Protein AF-A0A7S3LZN2-F1 (afdb_monomer_lite)

Sequence (111 aa):
KMRRAAVQAAEVAEQYARDCAAAVKMIGKGIVVQRAFCKFYAENRCLKGSSCEFSHDANALPNLPLASKTELECVFFSKGQCTRGAGCPFAHGEEELDEIMRLKTGPAVSS

Foldseek 3Di:
DVVVVVVVVVVVVVVVVVVVVVVVVPPPDDQPQQFAADPCLVVVNDPCPPVDNGDNPPLRQGQDPLLQADLAADPCLVVVNDSNPSNHSHANDDVSSVVSCCSNPPDPPDD

InterPro domains:
  IPR000571 Zinc finger, CCCH-type [PF00642] (73-94)
  IPR000571 Zinc finger, CCCH-type [PS50103] (33-59)
  IPR000571 Zinc finger, CCCH-type [PS50103] (68-95)
  IPR000571 Zinc finger, CCCH-type [SM00356] (33-58)
  IPR000571 Zinc finger, CCCH-type [SM00356] (70-94)
  IPR036855 Zinc finger, CCCH-type superfamily [SSF90229] (35-57)
  IPR036855 Zinc finger, CCCH-type superfamily [SSF90229] (73-98)
  IPR045072 MKRN-like [PTHR11224] (36-95)

Secondary structure (DSSP, 8-state):
-HHHHHHHHHHHHHHHHHHHHHHHHT-SSS----PPB-HHHHTT---SGGG-SSB--TT-PPPPPGGGS-SSB-HHHHTT----GGG-SSBSSHHHHHHHHHHHS------

Radius of gyration: 21.55 Å; chains: 1; bounding box: 46×33×72 Å

pLDDT: mean 77.1, std 14.76, range [44.16, 95.44]

Organism: NCBI:txid89044

Structure (mmCIF, N/CA/C/O backbone):
data_AF-A0A7S3LZN2-F1
#
_entry.id   AF-A0A7S3LZN2-F1
#
loop_
_atom_site.group_PDB
_atom_site.id
_atom_site.type_symbol
_atom_site.label_atom_id
_atom_site.label_alt_id
_atom_site.label_comp_id
_atom_site.label_asym_id
_atom_site.label_entity_id
_atom_site.label_seq_id
_atom_site.pdbx_PDB_ins_code
_atom_site.Cartn_x
_atom_site.Cartn_y
_atom_site.Cartn_z
_atom_site.occupancy
_atom_site.B_iso_or_equiv
_atom_site.auth_seq_id
_atom_site.auth_comp_id
_atom_site.auth_asym_id
_atom_site.auth_atom_id
_atom_site.pdbx_PDB_model_num
ATOM 1 N N . LYS A 1 1 ? 29.312 -17.633 -39.248 1.00 57.88 1 LYS A N 1
ATOM 2 C CA . LYS A 1 1 ? 29.540 -16.935 -37.955 1.00 57.88 1 LYS A CA 1
ATOM 3 C C . LYS A 1 1 ? 28.233 -16.367 -37.376 1.00 57.88 1 LYS A C 1
ATOM 5 O O . LYS A 1 1 ? 27.956 -16.660 -36.227 1.00 57.88 1 LYS A O 1
ATOM 10 N N . MET A 1 2 ? 27.366 -15.735 -38.181 1.00 57.97 2 MET A N 1
ATOM 11 C CA . MET A 1 2 ? 26.040 -15.230 -37.752 1.00 57.97 2 MET A CA 1
ATOM 12 C C . MET A 1 2 ? 25.087 -16.280 -37.143 1.00 57.97 2 MET A C 1
ATOM 14 O O . MET A 1 2 ? 24.421 -16.010 -36.153 1.00 57.97 2 MET A O 1
ATOM 18 N N . ARG A 1 3 ? 25.057 -17.507 -37.688 1.00 65.12 3 ARG A N 1
ATOM 19 C CA . ARG A 1 3 ? 24.168 -18.585 -37.207 1.00 65.12 3 ARG A CA 1
ATOM 20 C C . ARG A 1 3 ? 24.391 -18.983 -35.745 1.00 65.12 3 ARG A C 1
ATOM 22 O O . ARG A 1 3 ? 23.433 -19.313 -35.068 1.00 65.12 3 ARG A O 1
ATOM 29 N N . ARG A 1 4 ? 25.636 -18.944 -35.257 1.00 70.00 4 ARG A N 1
ATOM 30 C CA . ARG A 1 4 ? 25.943 -19.310 -33.864 1.00 70.00 4 ARG A CA 1
ATOM 31 C C . ARG A 1 4 ? 25.446 -18.253 -32.882 1.00 70.00 4 ARG A C 1
ATOM 33 O O . ARG A 1 4 ? 24.885 -18.617 -31.864 1.00 70.00 4 ARG A O 1
ATOM 40 N N . ALA A 1 5 ? 25.568 -16.975 -33.235 1.00 69.81 5 ALA A N 1
ATOM 41 C CA . ALA A 1 5 ? 25.054 -15.882 -32.413 1.00 69.81 5 ALA A CA 1
ATOM 42 C C . ALA A 1 5 ? 23.520 -15.920 -32.291 1.00 69.81 5 ALA A C 1
ATOM 44 O O . ALA A 1 5 ? 22.987 -15.698 -31.211 1.00 69.81 5 ALA A O 1
ATOM 45 N N . ALA A 1 6 ? 22.812 -16.259 -33.375 1.00 72.38 6 ALA A N 1
ATOM 46 C CA . ALA A 1 6 ? 21.357 -16.417 -33.345 1.00 72.38 6 ALA A CA 1
A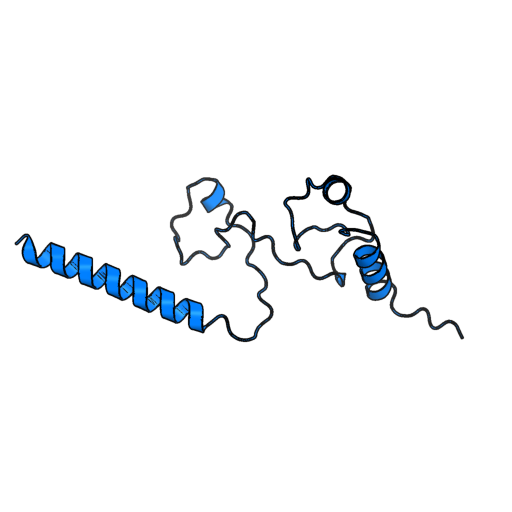TOM 47 C C . ALA A 1 6 ? 20.910 -17.605 -32.473 1.00 72.38 6 ALA A C 1
ATOM 49 O O . ALA A 1 6 ? 19.937 -17.487 -31.735 1.00 72.38 6 ALA A O 1
ATOM 50 N N . VAL A 1 7 ? 21.643 -18.723 -32.524 1.00 75.19 7 VAL A N 1
ATOM 51 C CA . VAL A 1 7 ? 21.386 -19.894 -31.669 1.00 75.19 7 VAL A CA 1
ATOM 52 C C . VAL A 1 7 ? 21.633 -19.550 -30.198 1.00 75.19 7 VAL A C 1
ATOM 54 O O . VAL A 1 7 ? 20.747 -19.761 -29.383 1.00 75.19 7 VAL A O 1
ATOM 57 N N . GLN A 1 8 ? 22.746 -18.883 -29.881 1.00 76.38 8 GLN A N 1
ATOM 58 C CA . GLN A 1 8 ? 23.037 -18.436 -28.513 1.00 76.38 8 GLN A CA 1
ATOM 59 C C . GLN A 1 8 ? 21.977 -17.471 -27.967 1.00 76.38 8 GLN A C 1
ATOM 61 O O . GLN A 1 8 ? 21.611 -17.552 -26.800 1.00 76.38 8 GLN A O 1
ATOM 66 N N . ALA A 1 9 ? 21.461 -16.564 -28.800 1.00 73.44 9 ALA A N 1
ATOM 67 C CA . ALA A 1 9 ? 20.393 -15.655 -28.395 1.00 73.44 9 ALA A CA 1
ATOM 68 C C . ALA A 1 9 ? 19.078 -16.398 -28.094 1.00 73.44 9 ALA A C 1
ATOM 70 O O . ALA A 1 9 ? 18.396 -16.059 -27.128 1.00 73.44 9 ALA A O 1
ATOM 71 N N . ALA A 1 10 ? 18.743 -17.423 -28.885 1.00 76.12 10 ALA A N 1
ATOM 72 C CA . ALA A 1 10 ? 17.581 -18.273 -28.633 1.00 76.12 10 ALA A CA 1
ATOM 73 C C . ALA A 1 10 ? 17.746 -19.078 -27.333 1.00 76.12 10 ALA A C 1
ATOM 75 O O . ALA A 1 10 ? 16.859 -19.044 -26.486 1.00 76.12 10 ALA A O 1
ATOM 76 N N . GLU A 1 11 ? 18.915 -19.687 -27.115 1.00 80.31 11 GLU A N 1
ATOM 77 C CA . GLU A 1 11 ? 19.215 -20.459 -25.902 1.00 80.31 11 GLU A CA 1
ATOM 78 C C . GLU A 1 11 ? 19.115 -19.600 -24.628 1.00 80.31 11 GLU A C 1
ATOM 80 O O . GLU A 1 11 ? 18.589 -20.050 -23.608 1.00 80.31 11 GLU A O 1
ATOM 85 N N . VAL A 1 12 ? 19.569 -18.341 -24.688 1.00 77.00 12 VAL A N 1
ATOM 86 C CA . VAL A 1 12 ? 19.444 -17.372 -23.586 1.00 77.00 12 VAL A CA 1
ATOM 87 C C . VAL A 1 12 ? 17.981 -17.009 -23.323 1.00 77.00 12 VAL A C 1
ATOM 89 O O . VAL A 1 12 ? 17.566 -16.956 -22.165 1.00 77.00 12 VAL A O 1
ATOM 92 N N . ALA A 1 13 ? 17.182 -16.793 -24.371 1.00 74.00 13 ALA A N 1
ATOM 93 C CA . ALA A 1 13 ? 15.758 -16.494 -24.229 1.00 74.00 13 ALA A CA 1
ATOM 94 C C . ALA A 1 13 ? 14.979 -17.677 -23.627 1.00 74.00 13 ALA A C 1
ATOM 96 O O . ALA A 1 13 ? 14.127 -17.491 -22.757 1.00 74.00 13 ALA A O 1
ATOM 97 N N . GLU A 1 14 ? 15.304 -18.903 -24.037 1.00 78.94 14 GLU A N 1
ATOM 98 C CA . GLU A 1 14 ? 14.710 -20.123 -23.489 1.00 78.94 14 GLU A CA 1
ATOM 99 C C . GLU A 1 14 ? 15.120 -20.360 -22.033 1.00 78.94 14 GLU A C 1
ATOM 101 O O . GLU A 1 14 ? 14.289 -20.759 -21.214 1.00 78.94 14 GLU A O 1
ATOM 106 N N . GLN A 1 15 ? 16.384 -20.098 -21.688 1.00 75.06 15 GLN A N 1
ATOM 107 C CA . GLN A 1 15 ? 16.852 -20.191 -20.308 1.00 75.06 15 GLN A CA 1
ATOM 108 C C . GLN A 1 15 ? 16.130 -19.183 -19.412 1.00 75.06 15 GLN A C 1
ATOM 110 O O . GLN A 1 15 ? 15.625 -19.560 -18.358 1.00 75.06 15 GLN A O 1
ATOM 115 N N . TYR A 1 16 ? 15.978 -17.944 -19.881 1.00 72.31 16 TYR A N 1
ATOM 116 C CA . TYR A 1 16 ? 15.224 -16.912 -19.178 1.00 72.31 16 TYR A CA 1
ATOM 117 C C . TYR A 1 16 ? 13.763 -17.326 -18.939 1.00 72.31 16 TYR A C 1
ATOM 119 O O . TYR A 1 16 ? 13.260 -17.207 -17.824 1.00 72.31 16 TYR A O 1
ATOM 127 N N . ALA A 1 17 ? 13.091 -17.895 -19.946 1.00 73.69 17 ALA A N 1
ATOM 128 C CA . ALA A 1 17 ? 11.721 -18.390 -19.802 1.00 73.69 17 ALA A CA 1
ATOM 129 C C . ALA A 1 17 ? 11.604 -19.537 -18.776 1.00 73.69 17 ALA A C 1
ATOM 131 O O . ALA A 1 17 ? 10.648 -19.572 -17.995 1.00 73.69 17 ALA A O 1
ATOM 132 N N . ARG A 1 18 ? 12.584 -20.454 -18.734 1.00 74.19 18 ARG A N 1
ATOM 133 C CA . ARG A 1 18 ? 12.649 -21.534 -17.732 1.00 74.19 18 ARG A CA 1
ATOM 134 C C . ARG A 1 18 ? 12.850 -20.992 -16.317 1.00 74.19 18 ARG A C 1
ATOM 136 O O . ARG A 1 18 ? 12.156 -21.431 -15.400 1.00 74.19 18 ARG A O 1
ATOM 143 N N . ASP A 1 19 ? 13.740 -20.020 -16.154 1.00 69.44 19 ASP A N 1
ATOM 144 C CA . ASP A 1 19 ? 14.026 -19.392 -14.862 1.00 69.44 19 ASP A CA 1
ATOM 145 C C . ASP A 1 19 ? 12.809 -18.604 -14.348 1.00 69.44 19 ASP A C 1
ATOM 147 O O . ASP A 1 19 ? 12.449 -18.702 -13.172 1.00 69.44 19 ASP A O 1
ATOM 151 N N . CYS A 1 20 ? 12.092 -17.909 -15.240 1.00 65.94 20 CYS A N 1
ATOM 152 C CA . CYS A 1 20 ? 10.816 -17.266 -14.925 1.00 65.94 20 CYS A CA 1
ATOM 153 C C . CYS A 1 20 ? 9.754 -18.278 -14.464 1.00 65.94 20 CYS A C 1
ATOM 155 O O . CYS A 1 20 ? 9.104 -18.063 -13.441 1.00 65.94 20 CYS A O 1
ATOM 157 N N . ALA A 1 21 ? 9.586 -19.399 -15.172 1.00 67.62 21 ALA A N 1
ATOM 158 C CA . ALA A 1 21 ? 8.620 -20.433 -14.793 1.00 67.62 21 ALA A CA 1
ATOM 159 C C . ALA A 1 21 ? 8.955 -21.081 -13.433 1.00 67.62 21 ALA A C 1
ATOM 161 O O . ALA A 1 21 ? 8.055 -21.373 -12.641 1.00 67.62 21 ALA A O 1
ATOM 162 N N . ALA A 1 22 ? 10.243 -21.262 -13.127 1.00 65.25 22 ALA A N 1
ATOM 163 C CA . ALA A 1 22 ? 10.702 -21.755 -11.831 1.00 65.25 22 ALA A CA 1
ATOM 164 C C . ALA A 1 22 ? 10.430 -20.753 -10.694 1.00 65.25 22 ALA A C 1
ATOM 166 O O . ALA A 1 22 ? 9.990 -21.160 -9.618 1.00 65.25 22 ALA A O 1
ATOM 167 N N . ALA A 1 23 ? 10.620 -19.452 -10.938 1.00 56.72 23 ALA A N 1
ATOM 168 C CA . ALA A 1 23 ? 10.321 -18.398 -9.968 1.00 56.72 23 ALA A CA 1
ATOM 169 C C . ALA A 1 23 ? 8.823 -18.336 -9.615 1.00 56.72 23 ALA A C 1
ATOM 171 O O . ALA A 1 23 ? 8.472 -18.213 -8.442 1.00 56.72 23 ALA A O 1
ATOM 172 N N . VAL A 1 24 ? 7.931 -18.510 -10.599 1.00 56.31 24 VAL A N 1
ATOM 173 C CA . VAL A 1 24 ? 6.472 -18.551 -10.371 1.00 56.31 24 VAL A CA 1
ATOM 174 C C . VAL A 1 24 ? 6.062 -19.768 -9.528 1.00 56.31 24 VAL A C 1
ATOM 176 O O . VAL A 1 24 ? 5.169 -19.666 -8.689 1.00 56.31 24 VAL A O 1
ATOM 179 N N . LYS A 1 25 ? 6.755 -20.907 -9.665 1.00 53.69 25 LYS A N 1
ATOM 180 C CA . LYS A 1 25 ? 6.506 -22.127 -8.872 1.00 53.69 25 LYS A CA 1
ATOM 181 C C . LYS A 1 25 ? 6.856 -21.973 -7.380 1.00 53.69 25 LYS A C 1
ATOM 183 O O . LYS A 1 25 ? 6.348 -22.738 -6.563 1.00 53.69 25 LYS A O 1
ATOM 188 N N . MET A 1 26 ? 7.678 -20.985 -7.017 1.00 54.03 26 MET A N 1
ATOM 189 C CA . MET A 1 26 ? 8.074 -20.699 -5.629 1.00 54.03 26 MET A CA 1
ATOM 190 C C . MET A 1 26 ? 7.118 -19.739 -4.897 1.00 54.03 26 MET A C 1
ATOM 192 O O . MET A 1 26 ? 7.302 -19.493 -3.707 1.00 54.03 26 MET A O 1
ATOM 196 N N . ILE A 1 27 ? 6.057 -19.239 -5.548 1.00 56.78 27 ILE A N 1
ATOM 197 C CA . ILE A 1 27 ? 4.985 -18.457 -4.899 1.00 56.78 27 ILE A CA 1
ATOM 198 C C . ILE A 1 27 ? 3.969 -19.419 -4.250 1.00 56.78 27 ILE A C 1
ATOM 200 O O . ILE A 1 27 ? 2.775 -19.415 -4.538 1.00 56.78 27 ILE A O 1
ATOM 204 N N . GLY A 1 28 ? 4.465 -20.318 -3.398 1.00 46.53 28 GLY A N 1
ATOM 205 C CA . GLY A 1 28 ? 3.677 -21.320 -2.689 1.00 46.53 28 GLY A CA 1
ATOM 206 C C . GLY A 1 28 ? 3.846 -21.175 -1.181 1.00 46.53 28 GLY A C 1
ATOM 207 O O . GLY A 1 28 ? 4.903 -21.493 -0.653 1.00 46.53 28 GLY A O 1
ATOM 208 N N . LYS A 1 29 ? 2.774 -20.749 -0.498 1.00 46.88 29 LYS A N 1
ATOM 209 C CA . LYS A 1 29 ? 2.578 -20.798 0.967 1.00 46.88 29 LYS A CA 1
ATOM 210 C C . LYS A 1 29 ? 3.679 -20.137 1.813 1.00 46.88 29 LYS A C 1
ATOM 212 O O . LYS A 1 29 ? 4.467 -20.797 2.477 1.00 46.88 29 LYS A O 1
ATOM 217 N N . GLY A 1 30 ? 3.639 -18.816 1.895 1.00 44.28 30 GLY A N 1
ATOM 218 C CA . GLY A 1 30 ? 4.351 -18.055 2.916 1.00 44.28 30 GLY A CA 1
ATOM 219 C C . GLY A 1 30 ? 3.883 -16.615 2.853 1.00 44.28 30 GLY A C 1
ATOM 220 O O . GLY A 1 30 ? 3.656 -16.107 1.758 1.00 44.28 30 GLY A O 1
ATOM 221 N N . ILE A 1 31 ? 3.676 -15.979 4.004 1.00 44.16 31 ILE A N 1
ATOM 222 C CA . ILE A 1 31 ? 3.376 -14.547 4.083 1.00 44.16 31 ILE A CA 1
ATOM 223 C C . ILE A 1 31 ? 4.465 -13.819 3.292 1.00 44.16 31 ILE A C 1
ATOM 225 O O . ILE A 1 31 ? 5.617 -13.751 3.719 1.00 44.16 31 ILE A O 1
ATOM 229 N N . VAL A 1 32 ? 4.116 -13.327 2.103 1.00 49.75 32 VAL A N 1
ATOM 230 C CA . VAL A 1 32 ? 5.006 -12.492 1.306 1.00 49.75 32 VAL A CA 1
ATOM 231 C C . VAL A 1 32 ? 5.116 -11.164 2.037 1.00 49.75 32 VAL A C 1
ATOM 233 O O . VAL A 1 32 ? 4.242 -10.302 1.935 1.00 49.75 32 VAL A O 1
ATOM 236 N N . VAL A 1 33 ? 6.186 -10.994 2.813 1.00 49.75 33 VAL A N 1
ATOM 237 C CA . VAL A 1 33 ? 6.629 -9.659 3.215 1.00 49.75 33 VAL A CA 1
ATOM 238 C C . VAL A 1 33 ? 7.054 -8.982 1.916 1.00 49.75 33 VAL A C 1
ATOM 240 O O . VAL A 1 33 ? 8.173 -9.156 1.439 1.00 49.75 33 VAL A O 1
ATOM 243 N N . GLN A 1 34 ? 6.087 -8.330 1.272 1.00 55.69 34 GLN A N 1
ATOM 244 C CA . GLN A 1 34 ? 6.255 -7.610 0.017 1.00 55.69 34 GLN A CA 1
ATOM 245 C C . GLN A 1 34 ? 7.478 -6.693 0.175 1.00 55.69 34 GLN A C 1
ATOM 247 O O . GLN A 1 34 ? 7.528 -5.850 1.070 1.00 55.69 34 GLN A O 1
ATOM 252 N N . ARG A 1 35 ? 8.526 -6.959 -0.612 1.00 64.25 35 ARG A N 1
ATOM 253 C CA . ARG A 1 35 ? 9.855 -6.347 -0.444 1.00 64.25 35 ARG A CA 1
ATOM 254 C C . ARG A 1 35 ? 9.719 -4.830 -0.576 1.00 64.25 35 ARG A C 1
ATOM 256 O O . ARG A 1 35 ? 9.035 -4.367 -1.483 1.00 64.25 35 ARG A O 1
ATOM 263 N N . ALA A 1 36 ? 10.389 -4.060 0.284 1.00 71.25 36 ALA A N 1
ATOM 264 C CA . ALA A 1 36 ? 10.399 -2.600 0.172 1.00 71.25 36 ALA A CA 1
ATOM 265 C C . ALA A 1 36 ? 10.818 -2.161 -1.245 1.00 71.25 36 ALA A C 1
ATOM 267 O O . ALA A 1 36 ? 11.656 -2.815 -1.874 1.00 71.25 36 ALA A O 1
ATOM 268 N N . PHE A 1 37 ? 10.233 -1.074 -1.750 1.00 79.25 37 PHE A N 1
ATOM 269 C CA . PHE A 1 37 ? 10.484 -0.600 -3.110 1.00 79.25 37 PHE A CA 1
ATOM 270 C C . PHE A 1 37 ? 11.938 -0.141 -3.309 1.00 79.25 37 PHE A C 1
ATOM 272 O O . PHE A 1 37 ? 12.541 0.520 -2.460 1.00 79.25 37 PHE A O 1
ATOM 279 N N . CYS A 1 38 ? 12.511 -0.485 -4.458 1.00 84.44 38 CYS A N 1
ATOM 280 C CA . CYS A 1 38 ? 13.881 -0.168 -4.822 1.00 84.44 38 CYS A CA 1
ATOM 281 C C . CYS A 1 38 ? 14.004 1.298 -5.252 1.00 84.44 38 CYS A C 1
ATOM 283 O O . CYS A 1 38 ? 13.713 1.650 -6.396 1.00 84.44 38 CYS A O 1
ATOM 285 N N . LYS A 1 39 ? 14.532 2.157 -4.374 1.00 82.88 39 LYS A N 1
ATOM 286 C CA . LYS A 1 39 ? 14.773 3.575 -4.705 1.00 82.88 39 LYS A CA 1
ATOM 287 C C . LYS A 1 39 ? 15.636 3.768 -5.959 1.00 82.88 39 LYS A C 1
ATOM 289 O O . LYS A 1 39 ? 15.370 4.649 -6.765 1.00 82.88 39 LYS A O 1
ATOM 294 N N . PHE A 1 40 ? 16.634 2.904 -6.163 1.00 89.69 40 PHE A N 1
ATOM 295 C CA . PHE A 1 40 ? 17.519 2.988 -7.324 1.00 89.69 40 PHE A CA 1
ATOM 296 C C . PHE A 1 40 ? 16.802 2.599 -8.616 1.00 89.69 40 PHE A C 1
ATOM 298 O O . PHE A 1 40 ? 17.173 3.081 -9.677 1.00 89.69 40 PHE A O 1
ATOM 305 N N . TYR A 1 41 ? 15.780 1.743 -8.549 1.00 86.38 41 TYR A N 1
ATOM 306 C CA . TYR A 1 41 ? 14.960 1.421 -9.714 1.00 86.38 41 TYR A CA 1
ATOM 307 C C . TYR A 1 41 ? 14.067 2.602 -10.097 1.00 86.38 41 TYR A C 1
ATOM 309 O O . TYR A 1 41 ? 14.015 2.954 -11.269 1.00 86.38 41 TYR A O 1
ATOM 317 N N . ALA A 1 42 ? 13.473 3.282 -9.108 1.00 80.38 42 ALA A N 1
ATOM 318 C CA . ALA A 1 42 ? 12.705 4.518 -9.305 1.00 80.38 42 ALA A CA 1
ATOM 319 C C . ALA A 1 42 ? 13.501 5.601 -10.057 1.00 80.38 42 ALA A C 1
ATOM 321 O O . ALA A 1 42 ? 12.968 6.330 -10.886 1.00 80.38 42 ALA A O 1
ATOM 322 N N . GLU A 1 43 ? 14.800 5.682 -9.771 1.00 86.94 43 GLU A N 1
ATOM 323 C CA . GLU A 1 43 ? 15.732 6.630 -10.383 1.00 86.94 43 GLU A CA 1
ATOM 324 C C . GLU A 1 43 ? 16.368 6.109 -11.685 1.00 86.94 43 GLU A C 1
ATOM 326 O O . GLU A 1 43 ? 17.249 6.767 -12.231 1.00 86.94 43 GLU A O 1
ATOM 331 N N . ASN A 1 44 ? 15.973 4.929 -12.181 1.00 85.25 44 ASN A N 1
ATOM 332 C CA . ASN A 1 44 ? 16.588 4.249 -13.332 1.00 85.25 44 ASN A CA 1
ATOM 333 C C . ASN A 1 44 ? 18.098 3.953 -13.171 1.00 85.25 44 ASN A C 1
ATOM 335 O O . ASN A 1 44 ? 18.840 3.868 -14.146 1.00 85.25 44 ASN A O 1
ATOM 339 N N . ARG A 1 45 ? 18.569 3.766 -11.933 1.00 94.00 45 ARG A N 1
ATOM 340 C CA . ARG A 1 45 ? 19.972 3.465 -11.577 1.00 94.00 45 ARG A CA 1
ATOM 341 C C . ARG A 1 45 ? 20.193 2.052 -11.028 1.00 94.00 45 ARG A C 1
ATOM 343 O O . ARG A 1 45 ? 21.308 1.714 -10.634 1.00 94.00 45 ARG A O 1
ATOM 350 N N . CYS A 1 46 ? 19.157 1.217 -10.944 1.00 91.19 46 CYS A N 1
ATOM 351 C CA . CYS A 1 46 ? 19.302 -0.149 -10.441 1.00 91.19 46 CYS A CA 1
ATOM 352 C C . CYS A 1 46 ? 19.967 -1.062 -11.481 1.00 91.19 46 CYS A C 1
ATOM 354 O O . CYS A 1 46 ? 19.411 -1.296 -12.549 1.00 91.19 46 CYS A O 1
ATOM 356 N N . LEU A 1 47 ? 21.116 -1.646 -11.129 1.00 91.75 47 LEU A N 1
ATOM 357 C CA . LEU A 1 47 ? 21.852 -2.598 -11.975 1.00 91.75 47 LEU A CA 1
ATOM 358 C C . LEU A 1 47 ? 21.554 -4.071 -11.639 1.00 91.75 47 LEU A C 1
ATOM 360 O O . LEU A 1 47 ? 21.991 -4.966 -12.353 1.00 91.75 47 LEU A O 1
ATOM 364 N N . LYS A 1 48 ? 20.813 -4.337 -10.552 1.00 84.50 48 LYS A N 1
ATOM 365 C CA . LYS A 1 48 ? 20.525 -5.702 -10.068 1.00 84.50 48 LYS A CA 1
ATOM 366 C C . LYS A 1 48 ? 19.436 -6.422 -10.881 1.00 84.50 48 LYS A C 1
ATOM 368 O O . LYS A 1 48 ? 19.240 -7.619 -10.691 1.00 84.50 48 LYS A O 1
ATOM 373 N N . GLY A 1 49 ? 18.732 -5.713 -11.771 1.00 81.50 49 GLY A N 1
ATOM 374 C CA 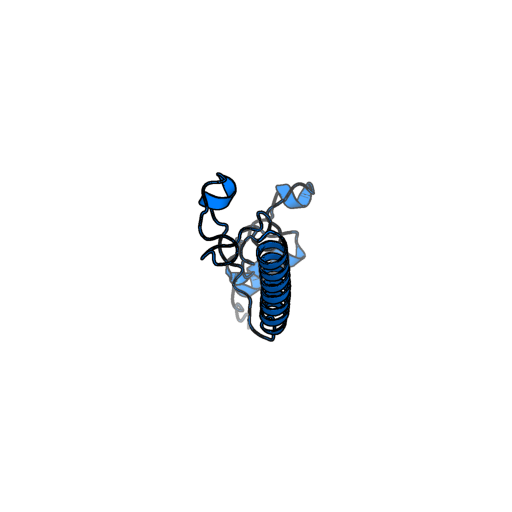. GLY A 1 49 ? 17.681 -6.282 -12.623 1.00 81.50 49 GLY A CA 1
ATOM 375 C C . GLY A 1 49 ? 16.624 -7.045 -11.818 1.00 81.50 49 GLY A C 1
ATOM 376 O O . GLY A 1 49 ? 16.221 -6.607 -10.742 1.00 81.50 49 GLY A O 1
ATOM 377 N N . SER A 1 50 ? 16.204 -8.208 -12.312 1.00 77.81 50 SER A N 1
ATOM 378 C CA . SER A 1 50 ? 15.252 -9.099 -11.628 1.00 77.81 50 SER A CA 1
ATOM 379 C C . SER A 1 50 ? 15.818 -9.771 -10.367 1.00 77.81 50 SER A C 1
ATOM 381 O O . SER A 1 50 ? 15.052 -10.287 -9.560 1.00 77.81 50 SER A O 1
ATOM 383 N N . SER A 1 51 ? 17.139 -9.732 -10.161 1.00 78.44 51 SER A N 1
ATOM 384 C CA . SER A 1 51 ? 17.812 -10.262 -8.965 1.00 78.44 51 SER A CA 1
ATOM 385 C C . SER A 1 51 ? 17.872 -9.249 -7.816 1.00 78.44 51 SER A C 1
ATOM 387 O O . SER A 1 51 ? 18.582 -9.455 -6.831 1.00 78.44 51 SER A O 1
ATOM 389 N N . CYS A 1 52 ? 17.169 -8.120 -7.932 1.00 81.00 52 CYS A N 1
ATOM 390 C CA . CYS A 1 52 ? 17.203 -7.073 -6.926 1.00 81.00 52 CYS A CA 1
ATOM 391 C C . CYS A 1 52 ? 16.635 -7.532 -5.576 1.00 81.00 52 CYS A C 1
ATOM 393 O O . CYS A 1 52 ? 15.515 -8.025 -5.487 1.00 81.00 52 CYS A O 1
ATOM 395 N N . GLU A 1 53 ? 17.422 -7.266 -4.528 1.00 79.00 53 GLU A N 1
ATOM 396 C CA . GLU A 1 53 ? 17.076 -7.003 -3.121 1.00 79.00 53 GLU A CA 1
ATOM 397 C C . GLU A 1 53 ? 15.636 -6.572 -2.796 1.00 79.00 53 GLU A C 1
ATOM 399 O O . GLU A 1 53 ? 15.015 -7.015 -1.827 1.00 79.00 53 GLU A O 1
ATOM 404 N N . PHE A 1 54 ? 15.126 -5.679 -3.631 1.00 77.50 54 PHE A N 1
ATOM 405 C CA . PHE A 1 54 ? 14.017 -4.781 -3.355 1.00 77.50 54 PHE A CA 1
ATOM 406 C C . PHE A 1 54 ? 12.996 -4.854 -4.491 1.00 77.50 54 PHE A C 1
ATOM 408 O O . PHE A 1 54 ? 13.349 -5.188 -5.623 1.00 77.50 54 PHE A O 1
ATOM 415 N N . SER A 1 55 ? 11.733 -4.536 -4.208 1.00 77.19 55 SER A N 1
ATOM 416 C CA . SER A 1 55 ? 10.683 -4.598 -5.226 1.00 77.19 55 SER A CA 1
ATOM 417 C C . SER A 1 55 ? 10.891 -3.527 -6.300 1.00 77.19 55 SER A C 1
ATOM 419 O O . SER A 1 55 ? 11.176 -2.373 -5.987 1.00 77.19 55 SER A O 1
ATOM 421 N N . HIS A 1 56 ? 10.761 -3.900 -7.572 1.00 82.69 56 HIS A N 1
ATOM 422 C CA . HIS A 1 56 ? 10.720 -2.966 -8.708 1.00 82.69 56 HIS A CA 1
ATOM 423 C C . HIS A 1 56 ? 9.283 -2.589 -9.094 1.00 82.69 56 HIS A C 1
ATOM 425 O O . HIS A 1 56 ? 9.071 -1.790 -10.001 1.00 82.69 56 HIS A O 1
ATOM 431 N N . ASP A 1 57 ? 8.292 -3.127 -8.390 1.00 73.88 57 ASP A N 1
ATOM 432 C CA . ASP A 1 57 ? 6.900 -2.746 -8.563 1.00 73.88 57 ASP A CA 1
ATOM 433 C C . ASP A 1 57 ? 6.598 -1.537 -7.666 1.00 73.88 57 ASP A C 1
ATOM 435 O O . ASP A 1 57 ? 6.648 -1.632 -6.439 1.00 73.88 57 ASP A O 1
ATOM 439 N N . ALA A 1 58 ? 6.337 -0.380 -8.282 1.00 61.75 58 ALA A N 1
ATOM 440 C CA . ALA A 1 58 ? 6.086 0.882 -7.577 1.00 61.75 58 ALA A CA 1
ATOM 441 C C . ALA A 1 58 ? 4.789 0.876 -6.750 1.00 61.75 58 ALA A C 1
ATOM 443 O O . ALA A 1 58 ? 4.632 1.714 -5.863 1.00 61.75 58 ALA A O 1
ATOM 444 N N . ASN A 1 59 ? 3.894 -0.082 -7.009 1.00 59.91 59 ASN A N 1
ATOM 445 C CA . ASN A 1 59 ? 2.680 -0.318 -6.237 1.00 59.91 59 ASN A CA 1
ATOM 446 C C . ASN A 1 59 ? 2.849 -1.421 -5.183 1.00 59.91 59 ASN A C 1
ATOM 448 O O . ASN A 1 59 ? 1.976 -1.586 -4.329 1.00 59.91 59 ASN A O 1
ATOM 452 N N . ALA A 1 60 ? 3.963 -2.152 -5.184 1.00 60.06 60 ALA A N 1
ATOM 453 C CA . ALA A 1 60 ? 4.291 -3.114 -4.143 1.00 60.06 60 ALA A CA 1
ATOM 454 C C . ALA A 1 60 ? 4.859 -2.397 -2.916 1.00 60.06 60 ALA A C 1
ATOM 456 O O . ALA A 1 60 ? 6.036 -2.522 -2.571 1.00 60.06 60 ALA A O 1
ATOM 457 N N . LEU A 1 61 ? 4.007 -1.648 -2.222 1.00 61.91 61 LEU A N 1
ATOM 458 C CA . LEU A 1 61 ? 4.273 -1.391 -0.816 1.00 61.91 61 LEU A CA 1
ATOM 459 C C . LEU A 1 61 ? 4.139 -2.713 -0.046 1.00 61.91 61 LEU A C 1
ATOM 461 O O . LEU A 1 61 ? 3.271 -3.527 -0.385 1.00 61.91 61 LEU A O 1
ATOM 465 N N . PRO A 1 62 ? 4.985 -2.952 0.977 1.00 65.69 62 PRO A N 1
ATOM 466 C CA . PRO A 1 62 ? 4.777 -4.062 1.892 1.00 65.69 62 PRO A CA 1
ATOM 467 C C . PRO A 1 62 ? 3.331 -4.048 2.381 1.00 65.69 62 PRO A C 1
ATOM 469 O O . PRO A 1 62 ? 2.862 -2.996 2.814 1.00 65.69 62 PRO A O 1
ATOM 472 N N . ASN A 1 63 ? 2.632 -5.188 2.328 1.00 74.88 63 ASN A N 1
ATOM 473 C CA . ASN A 1 63 ? 1.365 -5.323 3.043 1.00 74.88 63 ASN A CA 1
ATOM 474 C C . ASN A 1 63 ? 1.640 -4.982 4.506 1.00 74.88 63 ASN A C 1
ATOM 476 O O . ASN A 1 63 ? 2.438 -5.665 5.153 1.00 74.88 63 ASN A O 1
ATOM 480 N N . LEU A 1 64 ? 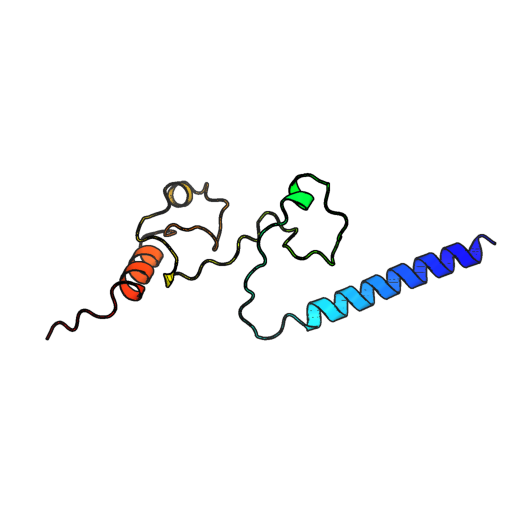1.028 -3.911 5.002 1.00 81.06 64 LEU A N 1
ATOM 481 C CA . LEU A 1 64 ? 1.192 -3.530 6.389 1.00 81.06 64 LEU A CA 1
ATOM 482 C C . LEU A 1 64 ? 0.134 -4.298 7.186 1.00 81.06 64 LEU A C 1
ATOM 484 O O . LEU A 1 64 ? -1.058 -4.108 6.928 1.00 81.06 64 LEU A O 1
ATOM 488 N N . PRO A 1 65 ? 0.527 -5.191 8.112 1.00 85.19 65 PRO A N 1
ATOM 489 C CA . PRO A 1 65 ? -0.446 -5.898 8.930 1.00 85.19 65 PRO A CA 1
ATOM 490 C C . PRO A 1 65 ? -1.296 -4.887 9.704 1.00 85.19 65 PRO A C 1
ATOM 492 O O . PRO A 1 65 ? -0.784 -3.859 10.150 1.00 85.19 65 PRO A O 1
ATOM 495 N N . LEU A 1 66 ? -2.587 -5.184 9.884 1.00 87.88 66 LEU A N 1
ATOM 496 C CA . LEU A 1 66 ? -3.538 -4.276 10.540 1.00 87.88 66 LEU A CA 1
ATOM 497 C C . LEU A 1 66 ? -3.072 -3.865 11.944 1.00 87.88 66 LEU A C 1
ATOM 499 O O . LEU A 1 66 ? -3.146 -2.694 12.298 1.00 87.88 66 LEU A O 1
ATOM 503 N N . ALA A 1 67 ? -2.450 -4.782 12.689 1.00 87.62 67 ALA A N 1
ATOM 504 C CA . ALA A 1 67 ? -1.855 -4.493 13.997 1.00 87.62 67 ALA A CA 1
ATOM 505 C C . ALA A 1 67 ? -0.769 -3.391 13.968 1.00 87.62 67 ALA A C 1
ATOM 507 O O . ALA A 1 67 ? -0.479 -2.775 14.991 1.00 87.62 67 ALA A O 1
ATOM 508 N N . SER A 1 68 ? -0.157 -3.135 12.807 1.00 88.75 68 SER A N 1
ATOM 509 C CA . SER A 1 68 ? 0.848 -2.085 12.599 1.00 88.75 68 SER A CA 1
ATOM 510 C C . SER A 1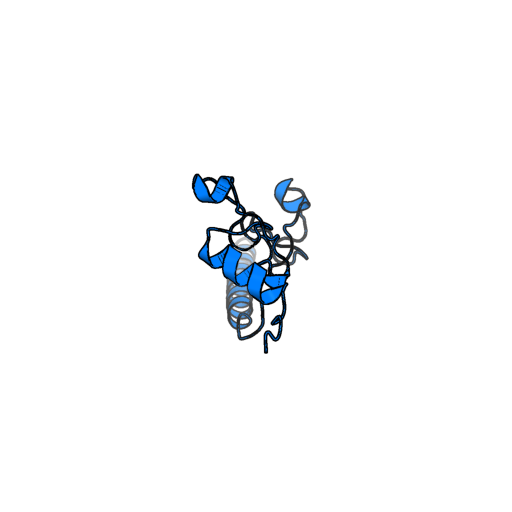 68 ? 0.287 -0.806 11.967 1.00 88.75 68 SER A C 1
ATOM 512 O O . SER A 1 68 ? 1.032 0.166 11.831 1.00 88.75 68 SER A O 1
ATOM 514 N N . LYS A 1 69 ? -0.997 -0.772 11.584 1.00 92.06 69 LYS A N 1
ATOM 515 C CA . LYS A 1 69 ? -1.667 0.448 11.111 1.00 92.06 69 LYS A CA 1
ATOM 516 C C . LYS A 1 69 ? -2.016 1.377 12.281 1.00 92.06 69 LYS A C 1
ATOM 518 O O . LYS A 1 69 ? -2.033 0.998 13.452 1.00 92.06 69 LYS A O 1
ATOM 523 N N . THR A 1 70 ? -2.258 2.641 11.969 1.00 91.31 70 THR A N 1
ATOM 524 C CA . THR A 1 70 ? -2.714 3.663 12.920 1.00 91.31 70 THR A CA 1
ATOM 525 C C . THR A 1 70 ? -4.228 3.588 13.117 1.00 91.31 70 THR A C 1
ATOM 527 O O . THR A 1 70 ? -4.948 3.181 12.212 1.00 91.31 70 THR A O 1
ATOM 530 N N . GLU A 1 71 ? -4.718 4.009 14.285 1.00 92.88 71 GLU A N 1
ATOM 531 C CA . GLU A 1 71 ? -6.159 4.096 14.598 1.00 92.88 71 GLU A CA 1
ATOM 532 C C . GLU A 1 71 ? -6.787 5.368 13.997 1.00 92.88 71 GLU A C 1
ATOM 534 O O . GLU A 1 71 ? -7.550 6.076 14.647 1.00 92.88 71 GLU A O 1
ATOM 539 N N . LEU A 1 72 ? -6.416 5.701 12.758 1.00 94.00 72 LEU A N 1
ATOM 540 C CA . LEU A 1 72 ? -6.886 6.879 12.035 1.00 94.00 72 LEU A CA 1
ATOM 541 C C . LEU A 1 72 ? -7.290 6.493 10.616 1.00 94.00 72 LEU A C 1
ATOM 543 O O . LEU A 1 72 ? -6.575 5.747 9.945 1.00 94.00 72 LEU A O 1
ATOM 547 N N . GLU A 1 73 ? -8.399 7.056 10.139 1.00 95.00 73 GLU A N 1
ATOM 548 C CA . GLU A 1 73 ? -8.867 6.851 8.769 1.00 95.00 73 GLU A CA 1
ATOM 549 C C . GLU A 1 73 ? -7.987 7.582 7.740 1.00 95.00 73 GLU A C 1
ATOM 551 O O . GLU A 1 73 ? -7.541 8.719 7.923 1.00 95.00 73 GLU A O 1
ATOM 556 N N . CYS A 1 74 ? -7.747 6.926 6.608 1.00 95.44 74 CYS A N 1
ATOM 557 C CA . CYS A 1 74 ? -7.047 7.494 5.474 1.00 95.44 74 CYS A CA 1
ATOM 558 C C . CYS A 1 74 ? -7.947 8.468 4.699 1.00 95.44 74 CYS A C 1
ATOM 560 O O . CYS A 1 74 ? -8.750 8.068 3.858 1.00 95.44 74 CYS A O 1
ATOM 562 N N . VAL A 1 75 ? -7.711 9.770 4.869 1.00 95.44 75 VAL A N 1
ATOM 563 C CA . VAL A 1 75 ? -8.428 10.838 4.140 1.00 95.44 75 VAL A CA 1
ATOM 564 C C . VAL A 1 75 ? -8.279 10.739 2.612 1.00 95.44 75 VAL A C 1
ATOM 566 O O . VAL A 1 75 ? -9.129 11.209 1.861 1.00 95.44 75 VAL A O 1
ATOM 569 N N . PHE A 1 76 ? -7.191 10.146 2.113 1.00 94.44 76 PHE A N 1
ATOM 570 C CA . PHE A 1 76 ? -7.016 9.930 0.674 1.00 94.44 76 PHE A CA 1
ATOM 571 C C . PHE A 1 76 ? -7.828 8.739 0.172 1.00 94.44 76 PHE A C 1
ATOM 573 O O . PHE A 1 76 ? -8.255 8.745 -0.979 1.00 94.44 76 PHE A O 1
ATOM 580 N N . PHE A 1 77 ? -8.055 7.728 1.011 1.00 93.94 77 PHE A N 1
ATOM 581 C CA . PHE A 1 77 ? -8.866 6.571 0.647 1.00 93.94 77 PHE A CA 1
ATOM 582 C C . PHE A 1 77 ? -10.344 6.945 0.550 1.00 93.94 77 PHE A C 1
ATOM 584 O O . PHE A 1 77 ? -10.969 6.619 -0.454 1.00 93.94 77 PHE A O 1
ATOM 591 N N . SER A 1 78 ? -10.866 7.730 1.500 1.00 91.94 78 SER A N 1
ATOM 592 C CA . SER A 1 78 ? -12.252 8.224 1.450 1.00 91.94 78 SER A CA 1
ATOM 593 C C . SER A 1 78 ? -12.540 9.108 0.229 1.00 91.94 78 SER A C 1
ATOM 595 O O . SER A 1 78 ? -13.681 9.222 -0.210 1.00 91.94 78 SER A O 1
ATOM 597 N N . LYS A 1 79 ? -11.497 9.681 -0.384 1.00 93.94 79 LYS A N 1
ATOM 598 C CA . LYS A 1 79 ? -11.566 10.436 -1.647 1.00 93.94 79 LYS A CA 1
ATOM 599 C C . LYS A 1 79 ? -11.292 9.595 -2.902 1.00 93.94 79 LYS A C 1
ATOM 601 O O . LYS A 1 79 ? -11.313 10.141 -4.000 1.00 93.94 79 LYS A O 1
ATOM 606 N N . GLY A 1 80 ? -10.971 8.306 -2.764 1.00 91.56 80 GLY A N 1
ATOM 607 C CA . GLY A 1 80 ? -10.571 7.435 -3.879 1.00 91.56 80 GLY A CA 1
ATOM 608 C C . GLY A 1 80 ? -9.189 7.750 -4.474 1.00 91.56 80 GLY A C 1
ATOM 609 O O . GLY A 1 80 ? -8.898 7.369 -5.602 1.00 91.56 80 GLY A O 1
ATOM 610 N N . GLN A 1 81 ? -8.331 8.460 -3.738 1.00 92.56 81 GLN A N 1
ATOM 611 C CA . GLN A 1 81 ? -7.016 8.946 -4.182 1.00 92.56 81 GLN A CA 1
ATOM 612 C C . GLN A 1 81 ? -5.835 8.225 -3.511 1.00 92.56 81 GLN A C 1
ATOM 614 O O . GLN A 1 81 ? -4.678 8.582 -3.740 1.00 92.56 81 GLN A O 1
ATOM 619 N N . CYS A 1 82 ? -6.084 7.236 -2.650 1.00 89.12 82 CYS A N 1
ATOM 620 C CA . CYS A 1 82 ? -5.008 6.505 -1.988 1.00 89.12 82 CYS A CA 1
ATOM 621 C C . CYS A 1 82 ? -4.297 5.562 -2.969 1.00 89.12 82 CYS A C 1
ATOM 623 O O . CYS A 1 82 ? -4.873 4.586 -3.440 1.00 89.12 82 CYS A O 1
ATOM 625 N N . THR A 1 83 ? -3.012 5.809 -3.216 1.00 84.44 83 THR A N 1
ATOM 626 C CA . THR A 1 83 ? -2.147 4.942 -4.035 1.00 84.44 83 THR A CA 1
ATOM 627 C C . THR A 1 83 ? -1.351 3.935 -3.205 1.00 84.44 83 THR A C 1
ATOM 629 O O . THR A 1 83 ? -0.608 3.130 -3.755 1.00 84.44 83 THR A O 1
ATOM 632 N N . ARG A 1 84 ? -1.489 3.962 -1.870 1.00 80.38 84 ARG A N 1
ATOM 633 C CA . ARG A 1 84 ? -0.669 3.144 -0.960 1.00 80.38 84 ARG A CA 1
ATOM 634 C C . ARG A 1 84 ? -1.175 1.707 -0.784 1.00 80.38 84 ARG A C 1
ATOM 636 O O . ARG A 1 84 ? -0.479 0.885 -0.188 1.00 80.38 84 ARG A O 1
ATOM 643 N N . GLY A 1 85 ? -2.381 1.411 -1.274 1.00 83.56 85 GLY A N 1
ATOM 644 C CA . GLY A 1 85 ? -2.996 0.085 -1.195 1.00 83.56 85 GLY A CA 1
ATOM 645 C C . GLY A 1 85 ? -2.968 -0.501 0.222 1.00 83.56 85 GLY A C 1
ATOM 646 O O . GLY A 1 85 ? -3.148 0.209 1.210 1.00 83.56 85 GLY A O 1
ATOM 647 N N . ALA A 1 86 ? -2.685 -1.797 0.322 1.00 82.88 86 ALA A N 1
ATOM 648 C CA . ALA A 1 86 ? -2.586 -2.516 1.593 1.00 82.88 86 ALA A CA 1
ATOM 649 C C . ALA A 1 86 ? -1.352 -2.141 2.444 1.00 82.88 86 ALA A C 1
ATOM 651 O O . ALA A 1 86 ? -1.265 -2.522 3.609 1.00 82.88 86 ALA A O 1
ATOM 652 N N . GLY A 1 87 ? -0.409 -1.369 1.896 1.00 82.38 87 GLY A N 1
ATOM 653 C CA . GLY A 1 87 ? 0.718 -0.800 2.640 1.00 82.38 87 GLY A CA 1
ATOM 654 C C . GLY A 1 87 ? 0.435 0.574 3.252 1.00 82.38 87 GLY A C 1
ATOM 655 O O . GLY A 1 87 ? 1.355 1.226 3.751 1.00 82.38 87 GLY A O 1
ATOM 656 N N . CYS A 1 88 ? -0.806 1.067 3.185 1.00 89.31 88 CYS A N 1
ATOM 657 C CA . CYS A 1 88 ? -1.178 2.330 3.811 1.00 89.31 88 CYS A CA 1
ATOM 658 C C . CYS A 1 88 ? -1.094 2.226 5.346 1.00 89.31 88 CYS A C 1
ATOM 660 O O . CYS A 1 88 ? -1.668 1.301 5.914 1.00 89.31 88 CYS A O 1
ATOM 662 N N . PRO A 1 89 ? -0.436 3.169 6.046 1.00 91.00 89 PRO A N 1
ATOM 663 C CA . PRO A 1 89 ? -0.377 3.165 7.509 1.00 91.00 89 PRO A CA 1
ATOM 664 C C . PRO A 1 89 ? -1.678 3.613 8.190 1.00 91.00 89 PRO A C 1
ATOM 666 O O . PRO A 1 89 ? -1.737 3.636 9.415 1.00 91.00 89 PRO A O 1
ATOM 669 N N . PHE A 1 90 ? -2.704 3.980 7.425 1.00 94.44 90 PHE A N 1
ATOM 670 C CA . PHE A 1 90 ? -3.995 4.471 7.908 1.00 94.44 90 PHE A CA 1
ATOM 671 C C . PHE A 1 90 ? -5.112 3.496 7.525 1.00 94.44 90 PHE A C 1
ATOM 673 O O . PHE A 1 90 ? -4.979 2.775 6.533 1.00 94.44 90 PHE A O 1
ATOM 680 N N . ALA A 1 91 ? -6.206 3.514 8.282 1.00 95.12 91 ALA A N 1
ATOM 681 C CA . ALA A 1 91 ? -7.371 2.674 8.052 1.00 95.12 91 ALA A CA 1
ATOM 682 C C . ALA A 1 91 ? -8.105 3.065 6.759 1.00 95.12 91 ALA A C 1
ATOM 684 O O . ALA A 1 91 ? -8.406 4.236 6.522 1.00 95.12 91 ALA A O 1
ATOM 685 N N . HIS A 1 92 ? -8.393 2.097 5.900 1.00 94.75 92 HIS A N 1
ATOM 686 C CA . HIS A 1 92 ? -9.193 2.265 4.691 1.00 94.75 92 HIS A CA 1
ATOM 687 C C . HIS A 1 92 ? -10.677 2.004 4.989 1.00 94.75 92 HIS A C 1
ATOM 689 O O . HIS A 1 92 ? -11.223 0.971 4.613 1.00 94.75 92 HIS A O 1
ATOM 695 N N . GLY A 1 93 ? -11.316 2.968 5.658 1.00 93.00 93 GLY A N 1
ATOM 696 C CA . GLY A 1 93 ? -12.725 2.918 6.056 1.00 93.00 93 GLY A CA 1
ATOM 697 C C . GLY A 1 93 ? -12.949 2.432 7.490 1.00 93.00 93 GLY A C 1
ATOM 698 O O . GLY A 1 93 ? -12.018 2.008 8.179 1.00 93.00 93 GLY A O 1
ATOM 699 N N . GLU A 1 94 ? -14.207 2.502 7.924 1.00 93.00 94 GLU A N 1
ATOM 700 C CA . GLU A 1 94 ? -14.631 2.220 9.302 1.00 93.00 94 GLU A CA 1
ATOM 701 C C . GLU A 1 94 ? -14.407 0.757 9.708 1.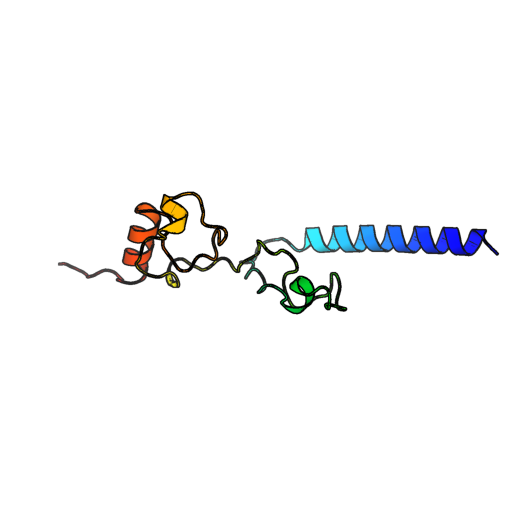00 93.00 94 GLU A C 1
ATOM 703 O O . GLU A 1 94 ? -13.956 0.495 10.819 1.00 93.00 94 GLU A O 1
ATOM 708 N N . GLU A 1 95 ? -14.651 -0.194 8.801 1.00 92.44 95 GLU A N 1
ATOM 709 C CA . GLU A 1 95 ? -14.463 -1.629 9.071 1.00 92.44 95 GLU A CA 1
ATOM 710 C C . GLU A 1 95 ? -13.000 -1.961 9.392 1.00 92.44 95 GLU A C 1
ATOM 712 O O . GLU A 1 95 ? -12.705 -2.690 10.339 1.00 92.44 95 GLU A O 1
ATOM 717 N N . GLU A 1 96 ? -12.064 -1.390 8.627 1.00 93.19 96 GLU A N 1
ATOM 718 C CA . GLU A 1 96 ? -10.637 -1.592 8.869 1.00 93.19 96 GLU A CA 1
ATOM 719 C C . GLU A 1 96 ? -10.191 -0.888 10.158 1.00 93.19 96 GLU A C 1
ATOM 721 O O . GLU A 1 96 ? -9.357 -1.415 10.892 1.00 93.19 96 GLU A O 1
ATOM 726 N N . LEU A 1 97 ? -10.756 0.286 10.454 1.00 94.00 97 LEU A N 1
ATOM 727 C CA . LEU A 1 97 ? -10.455 1.043 11.667 1.00 94.00 97 LEU A CA 1
ATOM 728 C C . LEU A 1 97 ? -10.880 0.287 12.933 1.00 94.00 97 LEU A C 1
ATOM 730 O O . LEU A 1 97 ? -10.096 0.198 13.878 1.00 94.00 97 LEU A O 1
ATOM 734 N N . ASP A 1 98 ? -12.085 -0.280 12.932 1.00 93.31 98 ASP A N 1
ATOM 735 C CA . ASP A 1 98 ? -12.619 -1.077 14.037 1.00 93.31 98 ASP A CA 1
ATOM 736 C C . ASP A 1 98 ? -11.769 -2.335 14.288 1.00 93.31 98 ASP A C 1
ATOM 738 O O . ASP A 1 98 ? -11.404 -2.630 15.427 1.00 93.31 98 ASP A O 1
ATOM 742 N N . GLU A 1 99 ? -11.337 -3.025 13.228 1.00 92.44 99 GLU A N 1
ATOM 743 C CA . GLU A 1 99 ? -10.424 -4.169 13.341 1.00 92.44 99 GLU A CA 1
ATOM 744 C C . GLU A 1 99 ? -9.056 -3.762 13.926 1.00 92.44 99 GLU A C 1
ATOM 746 O O . GLU A 1 99 ? -8.517 -4.442 14.804 1.00 92.44 99 GLU A O 1
ATOM 751 N N . ILE A 1 100 ? -8.488 -2.630 13.489 1.00 92.69 100 ILE A N 1
ATOM 752 C CA . ILE A 1 100 ? -7.222 -2.107 14.034 1.00 92.69 100 ILE A CA 1
ATOM 753 C C . ILE A 1 100 ? -7.364 -1.810 15.531 1.00 92.69 100 ILE A C 1
ATOM 755 O O . ILE A 1 100 ? -6.480 -2.178 16.311 1.00 92.69 100 ILE A O 1
ATOM 759 N N . MET A 1 101 ? -8.467 -1.173 15.936 1.00 90.69 101 MET A N 1
ATOM 760 C CA . MET A 1 101 ? -8.754 -0.897 17.343 1.00 90.69 101 MET A CA 1
ATOM 761 C C . MET A 1 101 ? -8.848 -2.199 18.143 1.00 90.69 101 MET A C 1
ATOM 763 O O . MET A 1 101 ? -8.135 -2.338 19.132 1.00 90.69 101 MET A O 1
ATOM 767 N N . ARG A 1 102 ? -9.605 -3.200 17.674 1.00 91.62 102 ARG A N 1
ATOM 768 C CA . ARG A 1 102 ? -9.711 -4.523 18.326 1.00 91.62 102 ARG A CA 1
ATOM 769 C C . ARG A 1 102 ? -8.366 -5.232 18.493 1.00 91.62 102 ARG A C 1
ATOM 771 O O . ARG A 1 102 ? -8.140 -5.889 19.505 1.00 91.62 102 ARG A O 1
ATOM 778 N N . LEU A 1 103 ? -7.471 -5.124 17.510 1.00 89.19 103 LEU A N 1
ATOM 779 C CA . LEU A 1 103 ? -6.149 -5.759 17.557 1.00 89.19 103 LEU A CA 1
ATOM 780 C C . LEU A 1 103 ? -5.190 -5.068 18.534 1.00 89.19 103 LEU A C 1
ATOM 782 O O . LEU A 1 103 ? -4.345 -5.734 19.134 1.00 89.19 103 LEU A O 1
ATOM 786 N N . LYS A 1 104 ? -5.288 -3.743 18.678 1.00 84.56 104 LYS A N 1
ATOM 787 C CA . LYS A 1 104 ? -4.418 -2.960 19.567 1.00 84.56 104 LYS A CA 1
ATOM 788 C C . LYS A 1 104 ? -4.928 -2.908 20.994 1.00 84.56 104 LYS A C 1
ATOM 790 O O . LYS A 1 104 ? -4.156 -3.069 21.937 1.00 84.56 104 LYS A O 1
ATOM 795 N N . THR A 1 105 ? -6.227 -2.702 21.151 1.00 77.06 105 THR A N 1
ATOM 796 C CA . THR A 1 105 ? -6.916 -2.815 22.425 1.00 77.06 105 THR A CA 1
ATOM 797 C C . THR A 1 105 ? -7.304 -4.282 22.580 1.00 77.06 105 THR A C 1
ATOM 799 O O . THR A 1 105 ? -8.452 -4.663 22.354 1.00 77.06 105 THR A O 1
ATOM 802 N N . GLY A 1 106 ? -6.332 -5.140 22.919 1.00 62.22 106 GLY A N 1
ATOM 803 C CA . GLY A 1 106 ? -6.641 -6.503 23.372 1.00 62.22 106 GLY A CA 1
ATOM 804 C C . GLY A 1 106 ? -7.765 -6.457 24.418 1.00 62.22 106 GLY A C 1
ATOM 805 O O . GLY A 1 106 ? -7.907 -5.426 25.083 1.00 62.22 106 GLY A O 1
ATOM 806 N N . PRO A 1 107 ? -8.596 -7.511 24.536 1.00 52.50 107 PRO A N 1
ATOM 807 C CA . PRO A 1 107 ? -9.916 -7.402 25.137 1.00 52.50 107 PRO A CA 1
ATOM 808 C C . PRO A 1 107 ? -9.792 -6.746 26.505 1.00 52.50 107 PRO A C 1
ATOM 810 O O . PRO A 1 107 ? -9.171 -7.295 27.417 1.00 52.50 107 PRO A O 1
ATOM 813 N N . ALA A 1 108 ? -10.386 -5.561 26.642 1.00 56.38 108 ALA A N 1
ATOM 814 C CA . ALA A 1 108 ? -10.806 -5.104 27.945 1.00 56.38 108 ALA A CA 1
ATOM 815 C C . ALA A 1 108 ? -11.796 -6.170 28.411 1.00 56.38 108 ALA A C 1
ATOM 817 O O . ALA A 1 108 ? -12.935 -6.207 27.953 1.00 56.38 108 ALA A O 1
ATOM 818 N N . VAL A 1 109 ? -11.318 -7.115 29.220 1.00 48.44 109 VAL A N 1
ATOM 819 C CA . VAL A 1 109 ? -12.170 -8.031 29.965 1.00 48.44 109 VAL A CA 1
ATOM 820 C C . VAL A 1 109 ? -13.038 -7.163 30.868 1.00 48.44 109 VAL A C 1
ATOM 822 O O . VAL A 1 109 ? -12.653 -6.761 31.958 1.00 48.44 109 VAL A O 1
ATOM 825 N N . SER A 1 110 ? -14.191 -6.777 30.343 1.00 53.91 110 SER A N 1
ATOM 826 C CA . SER A 1 110 ? -15.287 -6.188 31.083 1.00 53.91 110 SER A CA 1
ATOM 827 C C . SER A 1 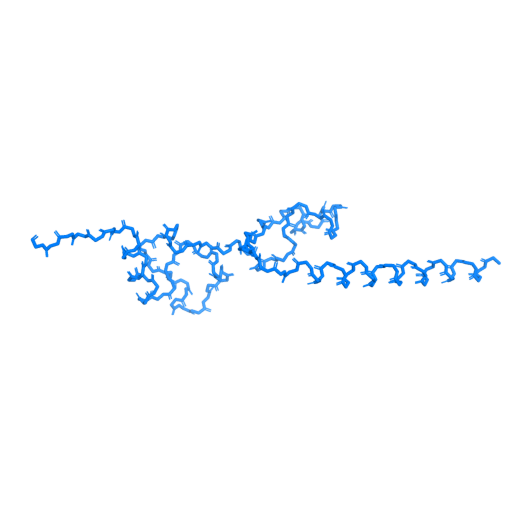110 ? -16.183 -7.328 31.545 1.00 53.91 110 SER A C 1
ATOM 829 O O . SER A 1 110 ? -17.129 -7.701 30.854 1.00 53.91 110 SER A O 1
ATOM 831 N N . SER A 1 111 ? -15.849 -7.906 32.699 1.00 47.38 111 SER A N 1
ATOM 832 C CA . SER A 1 111 ? -16.771 -8.520 33.673 1.00 47.38 111 SER A CA 1
ATOM 833 C C . SER A 1 111 ? -16.014 -8.847 34.955 1.00 47.38 111 SER A C 1
ATOM 835 O O . SER A 1 111 ? -15.027 -9.608 34.866 1.00 47.38 111 SER A O 1
#